Protein AF-A0A0A2VER1-F1 (afdb_monomer)

Foldseek 3Di:
DDCDDDVHLLVLLLVQLVCLLVVDDPLDPQVCVVVVCVVVSLVSLQVSQADPVPRDGPVSSSLLNVLLNVLLNVQLVCPPPPPPCQLVVSLVSSCCSNPNPADPVNDDPVNSVSSNVSSVSSVVSSVVSVCVVVPDD

Solvent-accessible surface area (backbone atoms only — not comparable to full-atom values): 7623 Å² total; per-residue (Å²): 131,66,79,86,41,97,85,18,47,60,56,40,8,54,50,14,29,51,49,26,66,68,68,47,89,80,72,46,67,68,61,39,45,76,72,61,40,55,65,59,38,51,48,42,24,47,62,54,27,31,40,91,86,80,68,48,64,42,62,66,11,36,50,50,14,51,30,28,46,51,37,22,51,50,61,70,71,56,65,91,52,70,89,79,45,52,66,56,60,33,28,52,50,34,38,50,66,77,42,67,94,61,53,79,86,76,49,52,70,66,58,51,50,51,32,52,53,44,30,51,47,21,52,48,53,39,47,52,52,63,47,62,78,73,72,84,131

Nearest PDB structures (foldseek):
  1yjg-assembly2_D  TM=2.294E-01  e=5.397E+00  Borrelia turicatae

pLDDT: mean 80.59, std 15.94, range [38.44, 95.69]

Sequence (137 aa):
MAPYGTGSAIQQGIQAATAAVQGLAGGDLSKAIAGGAAPYLAEIIHKKTTDPITGEVNTEANLMAHAVLGAVVAKIQGNNALSGAAGATTAEFIAQQMYPGIKRDDLSEEQKQNISALSTLAAGLAGGLAGTARRRW

Mean predicted aligned error: 7.54 Å

Secondary structure (DSSP, 8-state):
--TTSTT-HHHHHHHHHHHHHHT-TTS-HHHHHHTT-HHHHHHHHHHHHB-TTT--B-HHHHHHHHHHHHHHHHHHTT-S-TTT-HHHHHHHHHHHHHSTT--GGGS-HHHHHHHHHHHHHHHHHHHHHHHHTT---

Radius of gyration: 15.09 Å; Cα contacts (8 Å, |Δi|>4): 153; chains: 1; bounding box: 43×31×44 Å

Structure (mmCIF, N/CA/C/O backbone):
data_AF-A0A0A2VER1-F1
#
_entry.id   AF-A0A0A2VER1-F1
#
loop_
_atom_site.group_PDB
_atom_site.id
_atom_site.type_symbol
_atom_site.label_atom_id
_atom_site.label_alt_id
_atom_site.label_comp_id
_atom_site.label_asym_id
_atom_site.label_entity_id
_atom_site.label_seq_id
_atom_site.pdbx_PDB_ins_code
_atom_site.Cartn_x
_atom_site.Cartn_y
_atom_site.Cartn_z
_atom_site.occupancy
_atom_site.B_iso_or_equiv
_atom_site.auth_seq_id
_atom_site.auth_comp_id
_atom_site.auth_asym_id
_atom_site.auth_atom_id
_atom_site.pdbx_PDB_model_num
ATOM 1 N N . MET A 1 1 ? -18.734 6.309 8.522 1.00 43.50 1 MET A N 1
ATOM 2 C CA . MET A 1 1 ? -17.599 7.239 8.330 1.00 43.50 1 MET A CA 1
ATOM 3 C C . MET A 1 1 ? -17.511 7.603 6.855 1.00 43.50 1 MET A C 1
ATOM 5 O O . MET A 1 1 ? -17.781 6.738 6.037 1.00 43.50 1 MET A O 1
ATOM 9 N N . ALA A 1 2 ? -17.192 8.852 6.510 1.00 38.44 2 ALA A N 1
ATOM 10 C CA . ALA A 1 2 ? -17.023 9.259 5.113 1.00 38.44 2 ALA A CA 1
ATOM 11 C C . ALA A 1 2 ? -15.753 8.616 4.510 1.00 38.44 2 ALA A C 1
ATOM 13 O O . ALA A 1 2 ? -14.711 8.655 5.171 1.00 38.44 2 ALA A O 1
ATOM 14 N N . PRO A 1 3 ? -15.803 8.076 3.279 1.00 53.94 3 PRO A N 1
ATOM 15 C CA . PRO A 1 3 ? -14.689 7.327 2.686 1.00 53.94 3 PRO A CA 1
ATOM 16 C C . PRO A 1 3 ? -13.435 8.174 2.399 1.00 53.94 3 PRO A C 1
ATOM 18 O O . PRO A 1 3 ? -12.343 7.627 2.289 1.00 53.94 3 PRO A O 1
ATOM 21 N N . TYR A 1 4 ? -13.561 9.508 2.364 1.00 50.75 4 TYR A N 1
ATOM 22 C CA . TYR A 1 4 ? -12.489 10.445 1.988 1.00 50.75 4 TYR A CA 1
ATOM 23 C C . TYR A 1 4 ? -12.213 11.552 3.027 1.00 50.75 4 TYR A C 1
ATOM 25 O O . TYR A 1 4 ? -11.850 12.672 2.674 1.00 50.75 4 TYR A O 1
ATOM 33 N N . GLY A 1 5 ? -12.410 11.271 4.319 1.00 49.09 5 GLY A N 1
ATOM 34 C CA . GLY A 1 5 ? -12.114 12.218 5.408 1.00 49.09 5 GLY A CA 1
ATOM 35 C C . GLY A 1 5 ? -10.711 12.069 6.015 1.00 49.09 5 GLY A C 1
ATOM 36 O O . GLY A 1 5 ? -10.078 11.018 5.884 1.00 49.09 5 GLY A O 1
ATOM 37 N N . THR A 1 6 ? -10.253 13.098 6.742 1.00 51.66 6 THR A N 1
ATOM 38 C CA . THR A 1 6 ? -9.052 13.04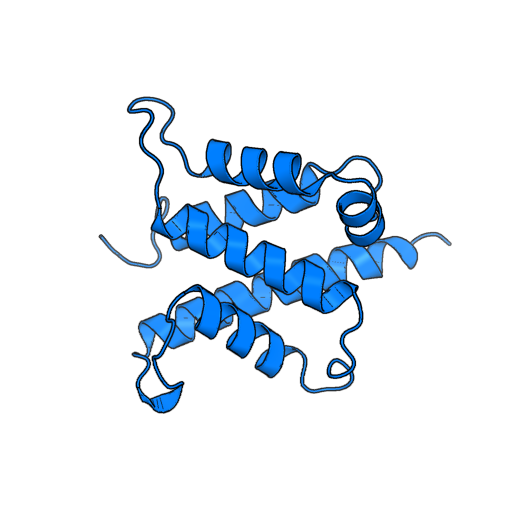0 7.597 1.00 51.66 6 THR A CA 1
ATOM 39 C C . THR A 1 6 ? -9.161 11.881 8.589 1.00 51.66 6 THR A C 1
ATOM 41 O O . THR A 1 6 ? -10.058 11.884 9.427 1.00 51.66 6 THR A O 1
ATOM 44 N N . GLY A 1 7 ? -8.269 10.889 8.480 1.00 62.09 7 GLY A N 1
ATOM 45 C CA . GLY A 1 7 ? -8.304 9.655 9.286 1.00 62.09 7 GLY A CA 1
ATOM 46 C C . GLY A 1 7 ? -9.016 8.459 8.631 1.00 62.09 7 GLY A C 1
ATOM 47 O O . GLY A 1 7 ? -9.201 7.437 9.281 1.00 62.09 7 GLY A O 1
ATOM 48 N N . SER A 1 8 ? -9.413 8.560 7.358 1.00 84.19 8 SER A N 1
ATOM 49 C CA . SER A 1 8 ? -9.934 7.427 6.574 1.00 84.19 8 SER A CA 1
ATOM 50 C C . SER A 1 8 ? -8.864 6.367 6.283 1.00 84.19 8 SER A C 1
ATOM 52 O O . SER A 1 8 ? -7.666 6.667 6.230 1.00 84.19 8 SER A O 1
ATOM 54 N N . ALA A 1 9 ? -9.304 5.131 6.019 1.00 88.56 9 ALA A N 1
ATOM 55 C CA . ALA A 1 9 ? -8.416 4.027 5.657 1.00 88.56 9 ALA A CA 1
ATOM 56 C C . ALA A 1 9 ? -7.577 4.340 4.408 1.00 88.56 9 ALA A C 1
ATOM 58 O O . ALA A 1 9 ? -6.378 4.064 4.389 1.00 88.56 9 ALA A O 1
ATOM 59 N N . ILE A 1 10 ? -8.164 5.013 3.409 1.00 88.62 10 ILE A N 1
ATOM 60 C CA . ILE A 1 10 ? -7.433 5.429 2.208 1.00 88.62 10 ILE A CA 1
ATOM 61 C C . ILE A 1 10 ? -6.336 6.443 2.524 1.00 88.62 10 ILE A C 1
ATOM 63 O O . ILE A 1 10 ? -5.203 6.273 2.078 1.00 88.62 10 ILE A O 1
ATOM 67 N N . GLN A 1 11 ? -6.611 7.461 3.343 1.00 89.56 11 GLN A N 1
ATOM 68 C CA . GLN A 1 11 ? -5.590 8.437 3.715 1.00 89.56 11 GLN A CA 1
ATOM 69 C C . GLN A 1 11 ? -4.463 7.792 4.527 1.00 89.56 11 GLN A C 1
ATOM 71 O O . GLN A 1 11 ? -3.288 8.064 4.271 1.00 89.56 11 GLN A O 1
ATOM 76 N N . GLN A 1 12 ? -4.806 6.933 5.486 1.00 93.62 12 GLN A N 1
ATOM 77 C CA . GLN A 1 12 ? -3.819 6.225 6.294 1.00 93.62 12 GLN A CA 1
ATOM 78 C C . GLN A 1 12 ? -2.983 5.262 5.436 1.00 93.62 12 GLN A C 1
ATOM 80 O O . GLN A 1 12 ? -1.761 5.231 5.574 1.00 93.62 12 GLN A O 1
ATOM 85 N N . GLY A 1 13 ? -3.603 4.555 4.487 1.00 92.44 13 GLY A N 1
ATOM 86 C CA . GLY A 1 13 ? -2.917 3.683 3.533 1.00 92.44 13 GLY A CA 1
ATOM 87 C C . GLY A 1 13 ? -1.960 4.446 2.610 1.00 92.44 13 GLY A C 1
ATOM 88 O O . GLY A 1 13 ? -0.814 4.034 2.425 1.00 92.44 13 GLY A O 1
ATOM 89 N N . ILE A 1 14 ? -2.378 5.611 2.100 1.00 92.69 14 ILE A N 1
ATOM 90 C CA . ILE A 1 14 ? -1.531 6.521 1.309 1.00 92.69 14 ILE A CA 1
ATOM 91 C C . ILE A 1 14 ? -0.299 6.956 2.116 1.00 92.69 14 ILE A C 1
ATOM 93 O O . ILE A 1 14 ? 0.830 6.903 1.616 1.00 92.69 14 ILE A O 1
ATOM 97 N N . GLN A 1 15 ? -0.501 7.378 3.367 1.00 93.75 15 GLN A N 1
ATOM 98 C CA . GLN A 1 15 ? 0.585 7.805 4.250 1.00 93.75 15 GLN A CA 1
ATOM 99 C C . GLN A 1 15 ? 1.533 6.649 4.581 1.00 93.75 15 GLN A C 1
ATOM 101 O O . GLN A 1 15 ? 2.750 6.828 4.535 1.00 93.75 15 GLN A O 1
ATOM 106 N N . ALA A 1 16 ? 0.994 5.463 4.868 1.00 94.81 16 ALA A N 1
ATOM 107 C CA . ALA A 1 16 ? 1.769 4.269 5.179 1.00 94.81 16 ALA A CA 1
ATOM 108 C C . ALA A 1 16 ? 2.629 3.814 3.990 1.00 94.81 16 ALA A C 1
ATOM 110 O O . ALA A 1 16 ? 3.834 3.624 4.152 1.00 94.81 16 ALA A O 1
ATOM 111 N N . ALA A 1 17 ? 2.055 3.726 2.784 1.00 93.06 17 ALA A N 1
ATOM 112 C CA . ALA A 1 17 ? 2.801 3.385 1.572 1.00 93.06 17 ALA A CA 1
ATOM 113 C C . ALA A 1 17 ? 3.900 4.411 1.264 1.00 93.06 17 ALA A C 1
ATOM 115 O O . ALA A 1 17 ? 5.033 4.044 0.952 1.00 93.06 17 ALA A O 1
ATOM 116 N N . THR A 1 18 ? 3.584 5.702 1.396 1.00 91.56 18 THR A N 1
ATOM 117 C CA . THR A 1 18 ? 4.557 6.781 1.185 1.00 91.56 18 THR A CA 1
ATOM 118 C C . THR A 1 18 ? 5.705 6.688 2.188 1.00 91.56 18 THR A C 1
ATOM 120 O O . THR A 1 18 ? 6.868 6.741 1.792 1.00 91.56 18 THR A O 1
ATOM 123 N N . ALA A 1 19 ? 5.396 6.486 3.472 1.00 92.25 19 ALA A N 1
ATOM 124 C CA . ALA A 1 19 ? 6.395 6.323 4.521 1.00 92.25 19 ALA A CA 1
ATOM 125 C C . ALA A 1 19 ? 7.272 5.084 4.297 1.00 92.25 19 ALA A C 1
ATOM 127 O O . ALA A 1 19 ? 8.475 5.153 4.527 1.00 92.25 19 ALA A O 1
ATOM 128 N N . ALA A 1 20 ? 6.703 3.974 3.817 1.00 91.00 20 ALA A N 1
ATOM 129 C CA . ALA A 1 20 ? 7.469 2.777 3.487 1.00 91.00 20 ALA A CA 1
ATOM 130 C C . ALA A 1 20 ? 8.481 3.057 2.369 1.00 91.00 20 ALA A C 1
ATOM 132 O O . ALA A 1 20 ? 9.668 2.791 2.535 1.00 91.00 20 ALA A O 1
ATOM 133 N N . VAL A 1 21 ? 8.046 3.677 1.266 1.00 87.81 21 VAL A N 1
ATOM 134 C CA . VAL A 1 21 ? 8.943 4.035 0.154 1.00 87.81 21 VAL A CA 1
ATOM 135 C C . VAL A 1 21 ? 10.019 5.041 0.590 1.00 87.81 21 VAL A C 1
ATOM 137 O O . VAL A 1 21 ? 11.176 4.901 0.200 1.00 87.81 21 VAL A O 1
ATOM 140 N N . GLN A 1 22 ? 9.667 6.033 1.414 1.00 86.31 22 GLN A N 1
ATOM 141 C CA . GLN A 1 22 ? 10.602 7.046 1.923 1.00 86.31 22 GLN A CA 1
ATOM 142 C C . GLN A 1 22 ? 11.564 6.519 2.993 1.00 86.31 22 GLN A C 1
ATOM 144 O O . GLN A 1 22 ? 12.673 7.033 3.118 1.00 86.31 22 GLN A O 1
ATOM 149 N N . GLY A 1 23 ? 11.159 5.507 3.764 1.00 81.81 23 GLY A N 1
ATOM 150 C CA . GLY A 1 23 ? 11.970 4.907 4.825 1.00 81.81 23 GLY A CA 1
ATOM 151 C C . GLY A 1 23 ? 13.176 4.126 4.307 1.00 81.81 23 GLY A C 1
ATOM 152 O O . GLY A 1 23 ? 14.017 3.694 5.093 1.00 81.81 23 GLY A O 1
ATOM 153 N N . LEU A 1 24 ? 13.287 3.942 2.991 1.00 78.38 24 LEU A N 1
ATOM 154 C CA . LEU A 1 24 ? 14.375 3.194 2.406 1.00 78.38 24 LEU A CA 1
ATOM 155 C C . LEU A 1 24 ? 15.663 4.020 2.270 1.00 78.38 24 LEU A C 1
ATOM 157 O O . LEU A 1 24 ? 15.800 4.877 1.393 1.00 78.38 24 LEU A O 1
ATOM 161 N N . ALA A 1 25 ? 16.661 3.675 3.081 1.00 61.12 25 ALA A N 1
ATOM 162 C CA . ALA A 1 25 ? 18.018 4.185 2.940 1.00 61.12 25 ALA A CA 1
ATOM 163 C C . ALA A 1 25 ? 18.646 3.678 1.628 1.00 61.12 25 ALA A C 1
ATOM 165 O O . ALA A 1 25 ? 18.891 2.485 1.466 1.00 61.12 25 ALA A O 1
ATOM 166 N N . GLY A 1 26 ? 18.904 4.582 0.679 1.00 64.44 26 GLY A N 1
ATOM 167 C CA . GLY A 1 26 ? 19.643 4.270 -0.554 1.00 64.44 26 GLY A CA 1
ATOM 168 C C . GLY A 1 26 ? 18.924 4.591 -1.865 1.00 64.44 26 GLY A C 1
ATOM 169 O O . GLY A 1 26 ? 19.549 4.510 -2.917 1.00 64.44 26 GLY A O 1
ATOM 170 N N . GLY A 1 27 ? 17.647 4.990 -1.829 1.00 69.81 27 GLY A N 1
ATOM 171 C CA . GLY A 1 27 ? 16.937 5.549 -2.993 1.00 69.81 27 GLY A CA 1
ATOM 172 C C . GLY A 1 27 ? 16.644 4.578 -4.147 1.00 69.81 27 GLY A C 1
ATOM 173 O O . GLY A 1 27 ? 16.044 4.992 -5.136 1.00 69.81 27 GLY A O 1
ATOM 174 N N . ASP A 1 28 ? 17.022 3.301 -4.028 1.00 78.31 28 ASP A N 1
ATOM 175 C CA . ASP A 1 28 ? 16.763 2.250 -5.019 1.00 78.31 28 ASP A CA 1
ATOM 176 C C . ASP A 1 28 ? 15.904 1.139 -4.400 1.00 78.31 28 ASP A C 1
ATOM 178 O O . ASP A 1 28 ? 16.401 0.199 -3.772 1.00 78.31 28 ASP A O 1
ATOM 182 N N . LEU A 1 29 ? 14.585 1.274 -4.569 1.00 81.44 29 LEU A N 1
ATOM 183 C CA . LEU A 1 29 ? 13.603 0.330 -4.034 1.00 81.44 29 LEU A CA 1
ATOM 184 C C . LEU A 1 29 ? 13.767 -1.078 -4.612 1.00 81.44 29 LEU A C 1
ATOM 186 O O . LEU A 1 29 ? 13.634 -2.050 -3.873 1.00 81.44 29 LEU A O 1
ATOM 190 N N . SER A 1 30 ? 14.128 -1.208 -5.890 1.00 80.31 30 SER A N 1
ATOM 191 C CA . SER A 1 30 ? 14.353 -2.514 -6.517 1.00 80.31 30 SER A CA 1
ATOM 192 C C . SER A 1 30 ? 15.520 -3.252 -5.864 1.00 80.31 30 SER A C 1
ATOM 194 O O . SER A 1 30 ? 15.377 -4.417 -5.489 1.00 80.31 30 SER A O 1
ATOM 196 N N . LYS A 1 31 ? 16.662 -2.575 -5.681 1.00 79.75 31 LYS A N 1
ATOM 197 C CA . LYS A 1 31 ? 17.832 -3.174 -5.019 1.00 79.75 31 LYS A CA 1
ATOM 198 C C . LYS A 1 31 ? 17.572 -3.486 -3.557 1.00 79.75 31 LYS A C 1
ATOM 200 O O . LYS A 1 31 ? 18.012 -4.524 -3.078 1.00 79.75 31 LYS A O 1
ATOM 205 N N . ALA A 1 32 ? 16.852 -2.624 -2.851 1.00 84.19 32 ALA A N 1
ATOM 206 C CA . ALA A 1 32 ? 16.532 -2.877 -1.458 1.00 84.19 32 ALA A CA 1
ATOM 207 C C . ALA A 1 32 ? 15.627 -4.091 -1.264 1.00 84.19 32 ALA A C 1
ATOM 209 O O . ALA A 1 32 ? 15.883 -4.907 -0.382 1.00 84.19 32 ALA A O 1
ATOM 210 N N . ILE A 1 33 ? 14.598 -4.246 -2.103 1.00 84.19 33 ILE A N 1
ATOM 211 C CA . ILE A 1 33 ? 13.757 -5.446 -2.092 1.00 84.19 33 ILE A CA 1
ATOM 212 C C . ILE A 1 33 ? 14.605 -6.688 -2.388 1.00 84.19 33 ILE A C 1
ATOM 214 O O . ILE A 1 33 ? 14.515 -7.663 -1.645 1.00 84.19 33 ILE A O 1
ATOM 218 N N . ALA A 1 34 ? 15.476 -6.637 -3.404 1.00 84.06 34 ALA A N 1
ATOM 219 C CA . ALA A 1 34 ? 16.395 -7.734 -3.722 1.00 84.06 34 ALA A CA 1
ATOM 220 C C . ALA A 1 34 ? 17.382 -8.045 -2.577 1.00 84.06 34 ALA A C 1
ATOM 222 O O . ALA A 1 34 ? 17.760 -9.196 -2.384 1.00 84.06 34 ALA A O 1
ATOM 223 N N . GLY A 1 35 ? 17.762 -7.034 -1.793 1.00 84.88 35 GLY A N 1
ATOM 224 C CA . GLY A 1 35 ? 18.587 -7.155 -0.590 1.00 84.88 35 GLY A CA 1
ATOM 225 C C . GLY A 1 35 ? 17.826 -7.572 0.674 1.00 84.88 35 GLY A C 1
ATOM 226 O O . GLY A 1 35 ? 18.413 -7.560 1.752 1.00 84.88 35 GLY A O 1
ATOM 227 N N . GLY A 1 36 ? 16.538 -7.919 0.573 1.00 87.06 36 GLY A N 1
ATOM 228 C CA . GLY A 1 36 ? 15.746 -8.418 1.699 1.00 87.06 36 GLY A CA 1
ATOM 229 C C . GLY A 1 36 ? 15.050 -7.344 2.540 1.00 87.06 36 GLY A C 1
ATOM 230 O O . GLY A 1 36 ? 14.637 -7.634 3.656 1.00 87.06 36 GLY A O 1
ATOM 231 N N . ALA A 1 37 ? 14.861 -6.120 2.033 1.00 89.38 37 ALA A N 1
ATOM 232 C CA . ALA A 1 37 ? 14.157 -5.056 2.762 1.00 89.38 37 ALA A CA 1
ATOM 233 C C . ALA A 1 37 ? 12.627 -5.242 2.832 1.00 89.38 37 ALA A C 1
ATOM 235 O O . ALA A 1 37 ? 11.948 -4.458 3.493 1.00 89.38 37 ALA A O 1
ATOM 236 N N . ALA A 1 38 ? 12.057 -6.258 2.173 1.00 89.69 38 ALA A N 1
ATOM 237 C CA . ALA A 1 38 ? 10.606 -6.466 2.135 1.00 89.69 38 ALA A CA 1
ATOM 238 C C . ALA A 1 38 ? 9.946 -6.552 3.535 1.00 89.69 38 ALA A C 1
ATOM 240 O O . ALA A 1 38 ? 8.957 -5.845 3.742 1.00 89.69 38 ALA A O 1
ATOM 241 N N . PRO A 1 39 ? 10.487 -7.298 4.526 1.00 91.81 39 PRO A N 1
ATOM 242 C CA . PRO A 1 39 ? 9.931 -7.319 5.881 1.00 91.81 39 PRO A CA 1
ATOM 243 C C . PRO A 1 39 ? 10.008 -5.955 6.576 1.00 91.81 39 PRO A C 1
ATOM 245 O O . PRO A 1 39 ? 9.095 -5.582 7.303 1.00 91.81 39 PRO A O 1
ATOM 248 N N . TYR A 1 40 ? 11.062 -5.177 6.316 1.00 91.75 40 TYR A N 1
ATOM 249 C CA . TYR A 1 40 ? 11.215 -3.836 6.882 1.00 91.75 40 TYR A CA 1
ATOM 250 C C . TYR A 1 40 ? 10.156 -2.861 6.347 1.00 91.75 40 TYR A C 1
ATOM 252 O O . TYR A 1 40 ? 9.563 -2.098 7.106 1.00 91.75 40 TYR A O 1
ATOM 260 N N . LEU A 1 41 ? 9.873 -2.906 5.044 1.00 92.62 41 LEU A N 1
ATOM 261 C CA . LEU A 1 41 ? 8.834 -2.067 4.444 1.00 92.62 41 LEU A CA 1
ATOM 262 C C . LEU A 1 41 ? 7.434 -2.465 4.927 1.00 92.62 41 LEU A C 1
ATOM 264 O O . LEU A 1 41 ? 6.616 -1.590 5.207 1.00 92.62 41 LEU A O 1
ATOM 268 N N . ALA A 1 42 ? 7.181 -3.769 5.074 1.00 94.12 42 ALA A N 1
ATOM 269 C CA . ALA A 1 42 ? 5.947 -4.281 5.666 1.00 94.12 42 ALA A CA 1
ATOM 270 C C . ALA A 1 42 ? 5.777 -3.810 7.119 1.00 94.12 42 ALA A C 1
ATOM 272 O O . ALA A 1 42 ? 4.694 -3.381 7.504 1.00 94.12 42 ALA A O 1
ATOM 273 N N . GLU A 1 43 ? 6.856 -3.803 7.901 1.00 94.75 43 GLU A N 1
ATOM 274 C CA . GLU A 1 43 ? 6.862 -3.321 9.283 1.00 94.75 43 GLU A CA 1
ATOM 275 C C . GLU A 1 43 ? 6.563 -1.816 9.382 1.00 94.75 43 GLU A C 1
ATOM 277 O O . GLU A 1 43 ? 5.833 -1.381 10.275 1.00 94.75 43 GLU A O 1
ATOM 282 N N . ILE A 1 44 ? 7.078 -1.002 8.452 1.00 94.69 44 ILE A N 1
ATOM 283 C CA . ILE A 1 44 ? 6.712 0.421 8.380 1.00 94.69 44 ILE A CA 1
ATOM 284 C C . ILE A 1 44 ? 5.216 0.569 8.106 1.00 94.69 44 ILE A C 1
ATOM 286 O O . ILE A 1 44 ? 4.556 1.355 8.788 1.00 94.69 44 ILE A O 1
ATOM 290 N N . ILE A 1 45 ? 4.683 -0.173 7.130 1.00 95.25 45 ILE A N 1
ATOM 291 C CA . ILE A 1 45 ? 3.252 -0.142 6.811 1.00 95.25 45 ILE A CA 1
ATOM 292 C C . ILE A 1 45 ? 2.444 -0.529 8.044 1.00 95.25 45 ILE A C 1
ATOM 294 O O . ILE A 1 45 ? 1.586 0.245 8.458 1.00 95.25 45 ILE A O 1
ATOM 298 N N . HIS A 1 46 ? 2.780 -1.658 8.672 1.00 95.69 46 HIS A N 1
ATOM 299 C CA . HIS A 1 46 ? 2.139 -2.136 9.889 1.00 95.69 46 HIS A CA 1
ATOM 300 C C . HIS A 1 46 ? 2.082 -1.028 10.942 1.00 95.69 46 HIS A C 1
ATOM 302 O O . HIS A 1 46 ? 0.994 -0.555 11.255 1.00 95.69 46 HIS A O 1
ATOM 308 N N . LYS A 1 47 ? 3.234 -0.483 11.349 1.00 95.44 47 LYS A N 1
ATOM 309 C CA . LYS A 1 47 ? 3.325 0.608 12.334 1.00 95.44 47 LYS A CA 1
ATOM 310 C C . LYS A 1 47 ? 2.521 1.852 11.973 1.00 95.44 47 LYS A C 1
ATOM 312 O O . LYS A 1 47 ? 1.989 2.507 12.860 1.00 95.44 47 LYS A O 1
ATOM 317 N N . LYS A 1 48 ? 2.451 2.220 10.693 1.00 95.31 48 LYS A N 1
ATOM 318 C CA . LYS A 1 48 ? 1.685 3.392 10.233 1.00 95.31 48 LYS A CA 1
ATOM 319 C C . LYS A 1 48 ? 0.180 3.141 10.174 1.00 95.31 48 LYS A C 1
ATOM 321 O O . LYS A 1 48 ? -0.598 4.094 10.139 1.00 95.31 48 LYS A O 1
ATOM 326 N N . THR A 1 49 ? -0.221 1.877 10.177 1.00 95.38 49 THR A N 1
ATOM 327 C CA . THR A 1 49 ? -1.624 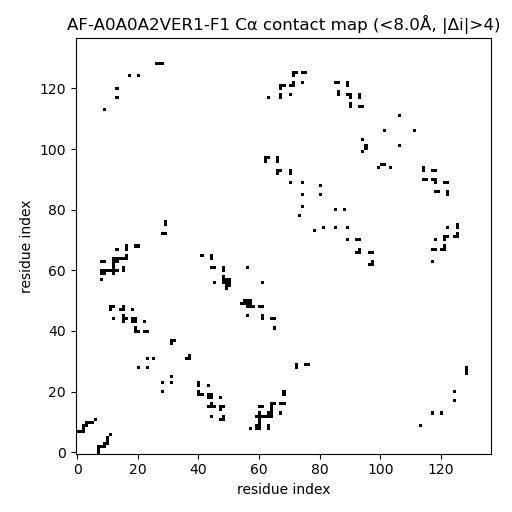1.448 10.154 1.00 95.38 49 THR A CA 1
ATOM 328 C C . THR A 1 49 ? -2.138 0.960 11.502 1.00 95.38 49 THR A C 1
ATOM 330 O O . THR A 1 49 ? -3.338 0.758 11.644 1.00 95.38 49 THR A O 1
ATOM 333 N N . THR A 1 50 ? -1.256 0.811 12.488 1.00 94.62 50 THR A N 1
ATOM 334 C CA . THR A 1 50 ? -1.609 0.452 13.859 1.00 94.62 50 THR A CA 1
ATOM 335 C C . THR A 1 50 ? -1.952 1.698 14.664 1.00 94.62 50 THR A C 1
ATOM 337 O O . THR A 1 50 ? -1.190 2.667 14.683 1.00 94.62 50 THR A O 1
ATOM 340 N N . ASP A 1 51 ? -3.092 1.668 15.344 1.00 89.88 51 ASP A N 1
ATOM 341 C CA . ASP A 1 51 ? -3.455 2.683 16.323 1.00 89.88 51 ASP A CA 1
ATOM 342 C C . ASP A 1 51 ? -2.484 2.610 17.522 1.00 89.88 51 ASP A C 1
ATOM 344 O O . ASP A 1 51 ? -2.325 1.546 18.126 1.00 89.88 51 ASP A O 1
ATOM 348 N N . PRO A 1 52 ? -1.800 3.708 17.885 1.00 86.50 52 PRO A N 1
ATOM 349 C CA . PRO A 1 52 ? -0.796 3.693 18.947 1.00 86.50 52 PRO A CA 1
ATOM 350 C C . PRO A 1 52 ? -1.388 3.595 20.363 1.00 86.50 52 PRO A C 1
ATOM 352 O O . PRO A 1 52 ? -0.641 3.354 21.309 1.00 86.50 52 PRO A O 1
ATOM 355 N N . ILE A 1 53 ? -2.694 3.819 20.522 1.00 88.62 53 ILE A N 1
ATOM 356 C CA . ILE A 1 53 ? -3.417 3.760 21.795 1.00 88.62 53 ILE A CA 1
ATOM 357 C C . ILE A 1 53 ? -4.001 2.362 21.996 1.00 88.62 53 ILE A C 1
ATOM 359 O O . ILE A 1 53 ? -3.843 1.787 23.072 1.00 88.62 53 ILE A O 1
ATOM 363 N N . THR A 1 54 ? -4.673 1.813 20.981 1.00 91.19 54 THR A N 1
ATOM 364 C CA . THR A 1 54 ? -5.352 0.509 21.092 1.00 91.19 54 THR A CA 1
ATOM 365 C C . THR A 1 54 ? -4.480 -0.666 20.653 1.00 91.19 54 THR A C 1
ATOM 367 O O . THR A 1 54 ? -4.728 -1.797 21.063 1.00 91.19 54 THR A O 1
ATOM 370 N N . GLY A 1 55 ? -3.451 -0.420 19.837 1.00 91.19 55 GLY A N 1
ATOM 371 C CA . GLY A 1 55 ? -2.635 -1.465 19.218 1.00 91.19 55 GLY A CA 1
ATOM 372 C C . GLY A 1 55 ? -3.337 -2.195 18.068 1.00 91.19 55 GLY A C 1
ATOM 373 O O . GLY A 1 55 ? -2.789 -3.160 17.535 1.00 91.19 55 GLY A O 1
ATOM 374 N N . GLU A 1 56 ? -4.534 -1.759 17.671 1.00 92.19 56 GLU A N 1
ATOM 375 C CA . GLU A 1 56 ? -5.295 -2.386 16.593 1.00 92.19 56 GLU A CA 1
ATOM 376 C C . GLU A 1 56 ? -4.803 -1.926 15.221 1.00 92.19 56 GLU A C 1
ATOM 378 O O . GLU A 1 56 ? -4.543 -0.746 14.985 1.00 92.19 56 GLU A O 1
ATOM 383 N N . VAL A 1 57 ? -4.700 -2.868 14.285 1.00 93.25 57 VAL A N 1
ATOM 384 C CA . VAL A 1 57 ? -4.332 -2.573 12.899 1.00 93.25 57 VAL A CA 1
ATOM 385 C C . VAL A 1 57 ? -5.580 -2.190 12.119 1.00 93.25 57 VAL A C 1
ATOM 387 O O . VAL A 1 57 ? -6.521 -2.977 12.020 1.00 93.25 57 VAL A O 1
ATOM 390 N N . ASN A 1 58 ? -5.551 -1.032 11.463 1.00 94.19 58 ASN A N 1
ATOM 391 C CA . ASN A 1 58 ? -6.491 -0.724 10.395 1.00 94.19 58 ASN A CA 1
ATOM 392 C C . ASN A 1 58 ? -6.177 -1.614 9.182 1.00 94.19 58 ASN A C 1
ATOM 394 O O . ASN A 1 58 ? -5.317 -1.294 8.358 1.00 94.19 58 ASN A O 1
ATOM 398 N N . THR A 1 59 ? -6.850 -2.761 9.103 1.00 93.31 59 THR A N 1
ATOM 399 C CA . THR A 1 59 ? -6.606 -3.798 8.090 1.00 93.31 59 THR A CA 1
ATOM 400 C C . THR A 1 59 ? -6.846 -3.298 6.670 1.00 93.31 59 THR A C 1
ATOM 402 O O . THR A 1 59 ? -6.103 -3.666 5.763 1.00 93.31 59 THR A O 1
ATOM 405 N N . GLU A 1 60 ? -7.824 -2.414 6.477 1.00 91.38 60 GLU A N 1
ATOM 406 C CA . GLU A 1 60 ? -8.115 -1.806 5.181 1.00 91.38 60 GLU A CA 1
ATOM 407 C C . GLU A 1 60 ? -6.979 -0.871 4.741 1.00 91.38 60 GLU A C 1
ATOM 409 O O . GLU A 1 60 ? -6.450 -1.018 3.638 1.00 91.38 60 GLU A O 1
ATOM 414 N N . ALA A 1 61 ? -6.531 0.033 5.619 1.00 93.88 61 ALA A N 1
ATOM 415 C CA . ALA A 1 61 ? -5.394 0.913 5.338 1.00 93.88 61 ALA A CA 1
ATOM 416 C C . ALA A 1 61 ? -4.101 0.123 5.089 1.00 93.88 61 ALA A C 1
ATOM 418 O O . ALA A 1 61 ? -3.317 0.464 4.200 1.00 93.88 61 ALA A O 1
ATOM 419 N N . ASN A 1 62 ? -3.888 -0.942 5.865 1.00 94.44 62 ASN A N 1
ATOM 420 C CA . ASN A 1 62 ? -2.750 -1.845 5.734 1.00 94.44 62 ASN A CA 1
ATOM 421 C C . ASN A 1 62 ? -2.747 -2.530 4.363 1.00 94.44 62 ASN A C 1
ATOM 423 O O . ASN A 1 62 ? -1.759 -2.437 3.631 1.00 94.44 62 ASN A O 1
ATOM 427 N N . LEU A 1 63 ? -3.882 -3.108 3.961 1.00 94.50 63 LEU A N 1
ATOM 428 C CA . LEU A 1 63 ? -4.048 -3.729 2.651 1.00 94.50 63 LEU A CA 1
ATOM 429 C C . LEU A 1 63 ? -3.832 -2.727 1.510 1.00 94.50 63 LEU A C 1
ATOM 431 O O . LEU A 1 63 ? -3.087 -3.020 0.576 1.00 94.50 63 LEU A O 1
ATOM 435 N N . MET A 1 64 ? -4.425 -1.532 1.594 1.00 94.38 64 MET A N 1
ATOM 436 C CA . MET A 1 64 ? -4.235 -0.475 0.593 1.00 94.38 64 MET A CA 1
ATOM 437 C C . MET A 1 64 ? -2.761 -0.084 0.457 1.00 94.38 64 MET A C 1
ATOM 439 O O . MET A 1 64 ? -2.252 0.049 -0.658 1.00 94.38 64 MET A O 1
ATOM 443 N N . ALA A 1 65 ? -2.052 0.065 1.577 1.00 95.00 65 ALA A N 1
ATOM 444 C CA . ALA A 1 65 ? -0.639 0.413 1.571 1.00 95.00 65 ALA A CA 1
ATOM 445 C C . ALA A 1 65 ? 0.228 -0.684 0.935 1.00 95.00 65 ALA A C 1
ATOM 447 O O . ALA A 1 65 ? 1.116 -0.381 0.132 1.00 95.00 65 ALA A O 1
ATOM 448 N N . HIS A 1 66 ? -0.056 -1.955 1.236 1.00 93.69 66 HIS A N 1
ATOM 449 C CA . HIS A 1 66 ? 0.605 -3.095 0.604 1.00 93.69 66 HIS A CA 1
ATOM 450 C C . HIS A 1 66 ? 0.301 -3.190 -0.894 1.00 93.69 66 HIS A C 1
ATOM 452 O O . HIS A 1 66 ? 1.218 -3.434 -1.678 1.00 93.69 66 HIS A O 1
ATOM 458 N N . ALA A 1 67 ? -0.943 -2.940 -1.308 1.00 93.19 67 ALA A N 1
ATOM 459 C CA . ALA A 1 67 ? -1.331 -2.930 -2.716 1.00 93.19 67 ALA A CA 1
ATOM 460 C C . ALA A 1 67 ? -0.581 -1.838 -3.496 1.00 93.19 67 ALA A C 1
ATOM 462 O O . ALA A 1 67 ? -0.036 -2.108 -4.568 1.00 93.19 67 ALA A O 1
ATOM 463 N N . VAL A 1 68 ? -0.474 -0.628 -2.934 1.00 92.94 68 VAL A N 1
ATOM 464 C CA . VAL A 1 68 ? 0.314 0.466 -3.521 1.00 92.94 68 VAL A CA 1
ATOM 465 C C . VAL A 1 68 ? 1.794 0.102 -3.585 1.00 92.94 68 VAL A C 1
ATOM 467 O O . VAL A 1 68 ? 2.407 0.268 -4.637 1.00 92.94 68 VAL A O 1
ATOM 470 N N . LEU A 1 69 ? 2.386 -0.410 -2.502 1.00 91.06 69 LEU A N 1
ATOM 471 C CA . LEU A 1 69 ? 3.802 -0.782 -2.491 1.00 91.06 69 LEU A CA 1
ATOM 472 C C . LEU A 1 69 ? 4.101 -1.893 -3.510 1.00 91.06 69 LEU A C 1
ATOM 474 O O . LEU A 1 69 ? 5.057 -1.777 -4.275 1.00 91.06 69 LEU A O 1
ATOM 478 N N . GLY A 1 70 ? 3.263 -2.930 -3.569 1.00 88.94 70 GLY A N 1
ATOM 479 C CA . GLY A 1 70 ? 3.370 -4.009 -4.550 1.00 88.94 70 GLY A CA 1
ATOM 480 C C . GLY A 1 70 ? 3.258 -3.495 -5.985 1.00 88.94 70 GLY A C 1
ATOM 481 O O . GLY A 1 70 ? 4.070 -3.859 -6.833 1.00 88.94 70 GLY A O 1
ATOM 482 N N . ALA A 1 71 ? 2.332 -2.569 -6.238 1.00 89.00 71 ALA A N 1
ATOM 483 C CA . ALA A 1 71 ? 2.198 -1.900 -7.525 1.00 89.00 71 ALA A CA 1
ATOM 484 C C . ALA A 1 71 ? 3.439 -1.072 -7.899 1.00 89.00 71 ALA A C 1
ATOM 486 O O . ALA A 1 71 ? 3.900 -1.139 -9.039 1.00 89.00 71 ALA A O 1
ATOM 487 N N . VAL A 1 72 ? 4.010 -0.312 -6.955 1.00 87.81 72 VAL A N 1
ATOM 488 C CA . VAL A 1 72 ? 5.259 0.436 -7.171 1.00 87.81 72 VAL A CA 1
ATOM 489 C C . VAL A 1 72 ? 6.382 -0.526 -7.547 1.00 87.81 72 VAL A C 1
ATOM 491 O O . VAL A 1 72 ? 7.054 -0.293 -8.550 1.00 87.81 72 VAL A O 1
ATOM 494 N N . VAL A 1 73 ? 6.556 -1.612 -6.786 1.00 85.31 73 VAL A N 1
ATOM 495 C CA . VAL A 1 73 ? 7.588 -2.635 -7.022 1.00 85.31 73 VAL A CA 1
ATOM 496 C C . VAL A 1 73 ? 7.410 -3.294 -8.393 1.00 85.31 73 VAL A C 1
ATOM 498 O O . VAL A 1 73 ? 8.357 -3.343 -9.175 1.00 85.31 73 VAL A O 1
ATOM 501 N N . ALA A 1 74 ? 6.194 -3.721 -8.735 1.00 82.75 74 ALA A N 1
ATOM 502 C CA . ALA A 1 74 ? 5.892 -4.311 -10.037 1.00 82.75 74 ALA A CA 1
ATOM 503 C C . ALA A 1 74 ? 6.184 -3.337 -11.193 1.00 82.75 74 ALA A C 1
ATOM 505 O O . ALA A 1 74 ? 6.723 -3.732 -12.229 1.00 82.75 74 ALA A O 1
ATOM 506 N N . LYS A 1 75 ? 5.874 -2.048 -11.000 1.00 79.25 75 LYS A N 1
ATOM 507 C CA . LYS A 1 75 ? 6.113 -0.992 -11.986 1.00 79.25 75 LYS A CA 1
ATOM 508 C C . LYS A 1 75 ? 7.606 -0.715 -12.204 1.00 79.25 75 LYS A C 1
ATOM 510 O O . LYS A 1 75 ? 8.018 -0.541 -13.348 1.00 79.25 75 LYS A O 1
ATOM 515 N N . ILE A 1 76 ? 8.422 -0.678 -11.145 1.00 77.38 76 ILE A N 1
ATOM 516 C CA . ILE A 1 76 ? 9.874 -0.417 -11.249 1.00 77.38 76 ILE A CA 1
ATOM 517 C C . ILE A 1 76 ? 10.679 -1.641 -11.703 1.00 77.38 76 ILE A C 1
ATOM 519 O O . ILE A 1 76 ? 11.734 -1.472 -12.308 1.00 77.38 76 ILE A O 1
ATOM 523 N N . GLN A 1 77 ? 10.194 -2.861 -11.449 1.00 75.50 77 GLN A N 1
ATOM 524 C CA . GLN A 1 77 ? 10.837 -4.103 -11.898 1.00 75.50 77 GLN A CA 1
ATOM 525 C C . GLN A 1 77 ? 10.649 -4.372 -13.400 1.00 75.50 77 GLN A C 1
ATOM 527 O O . GLN A 1 77 ? 11.161 -5.361 -13.915 1.00 75.50 77 GLN A O 1
ATOM 532 N N . GLY A 1 78 ? 9.968 -3.477 -14.126 1.00 64.94 78 GLY A N 1
ATOM 533 C CA . GLY A 1 78 ? 9.964 -3.487 -15.586 1.00 64.94 78 GLY A CA 1
ATOM 534 C C . GLY A 1 78 ? 9.192 -4.650 -16.201 1.00 64.94 78 GLY A C 1
ATOM 535 O O . GLY A 1 78 ? 9.521 -5.066 -17.308 1.00 64.94 78 GLY A O 1
ATOM 536 N N . ASN A 1 79 ? 8.153 -5.167 -15.535 1.00 52.53 79 ASN A N 1
ATOM 537 C CA . ASN A 1 79 ? 7.253 -6.119 -16.185 1.00 52.53 79 ASN A CA 1
ATOM 538 C C . ASN A 1 79 ? 6.644 -5.431 -17.426 1.00 52.53 79 ASN A C 1
ATOM 540 O O . ASN A 1 79 ? 5.940 -4.428 -17.300 1.00 52.53 79 ASN A O 1
ATOM 544 N N . ASN A 1 80 ? 7.011 -5.929 -18.613 1.00 43.56 80 ASN A N 1
ATOM 545 C CA . ASN A 1 80 ? 6.980 -5.305 -19.949 1.00 43.56 80 ASN A CA 1
ATOM 546 C C . ASN A 1 80 ? 5.588 -4.877 -20.491 1.00 43.56 80 ASN A C 1
ATOM 548 O O . ASN A 1 80 ? 5.220 -5.214 -21.611 1.00 43.56 80 ASN A O 1
ATOM 552 N N . ALA A 1 81 ? 4.805 -4.106 -19.737 1.00 45.66 81 ALA A N 1
ATOM 553 C CA . ALA A 1 81 ? 3.530 -3.514 -20.169 1.00 45.66 81 ALA A CA 1
ATOM 554 C C . ALA A 1 81 ? 3.534 -1.970 -20.102 1.00 45.66 81 ALA A C 1
ATOM 556 O O . ALA A 1 81 ? 2.550 -1.297 -20.414 1.00 45.66 81 ALA A O 1
ATOM 557 N N . LEU A 1 82 ? 4.657 -1.380 -19.687 1.00 44.69 82 LEU A N 1
ATOM 558 C CA . LEU A 1 82 ? 4.749 0.006 -19.231 1.00 44.69 82 LEU A CA 1
ATOM 559 C C . LEU A 1 82 ? 5.100 1.035 -20.328 1.00 44.69 82 LEU A C 1
ATOM 561 O O . LEU A 1 82 ? 5.577 2.119 -20.012 1.00 44.69 82 LEU A O 1
ATOM 565 N N . SER A 1 83 ? 4.853 0.723 -21.606 1.00 46.75 83 SER A N 1
ATOM 566 C CA . SER A 1 83 ? 5.037 1.657 -22.739 1.00 46.75 83 SER A CA 1
ATOM 567 C C . SER A 1 83 ? 3.766 2.458 -23.092 1.00 46.75 83 SER A C 1
ATOM 569 O O . SER A 1 83 ? 3.762 3.218 -24.054 1.00 46.75 83 SER A O 1
ATOM 571 N N . GLY A 1 84 ? 2.679 2.318 -22.326 1.00 44.62 84 GLY A N 1
ATOM 572 C CA . GLY A 1 84 ? 1.427 3.058 -22.561 1.00 44.62 84 GLY A CA 1
ATOM 573 C C . GLY A 1 84 ? 0.232 2.577 -21.731 1.00 44.62 84 GLY A C 1
ATOM 574 O O . GLY A 1 84 ? -0.691 3.346 -21.494 1.00 44.62 84 GLY A O 1
ATOM 575 N N . ALA A 1 85 ? 0.283 1.346 -21.200 1.00 47.03 85 ALA A N 1
ATOM 576 C CA . ALA A 1 85 ? -0.784 0.730 -20.399 1.00 47.03 85 ALA A CA 1
ATOM 577 C C . ALA A 1 85 ? -0.550 0.791 -18.874 1.00 47.03 85 ALA A C 1
ATOM 579 O O . ALA A 1 85 ? -1.240 0.123 -18.109 1.00 47.03 85 ALA A O 1
ATOM 580 N N . ALA A 1 86 ? 0.408 1.603 -18.412 1.00 50.03 86 ALA A N 1
ATOM 581 C CA . ALA A 1 86 ? 0.852 1.648 -17.014 1.00 50.03 86 ALA A CA 1
ATOM 582 C C . ALA A 1 86 ? -0.267 1.937 -15.994 1.00 50.03 86 ALA A C 1
ATOM 584 O O . ALA A 1 86 ? -0.154 1.538 -14.836 1.00 50.03 86 ALA A O 1
ATOM 585 N N . GLY A 1 87 ? -1.325 2.641 -16.415 1.00 50.19 87 GLY A N 1
ATOM 586 C CA . GLY A 1 87 ? -2.494 2.929 -15.582 1.00 50.19 87 GLY A CA 1
ATOM 587 C C . GLY A 1 87 ? -3.441 1.739 -15.450 1.00 50.19 87 GLY A C 1
ATOM 588 O O . GLY A 1 87 ? -3.926 1.487 -14.354 1.00 50.19 87 GLY A O 1
ATOM 589 N N . ALA A 1 88 ? -3.637 0.980 -16.533 1.00 57.66 88 ALA A N 1
ATOM 590 C CA . ALA A 1 88 ? -4.435 -0.236 -16.505 1.00 57.66 88 ALA A CA 1
ATOM 591 C C . ALA A 1 88 ? -3.739 -1.255 -15.597 1.00 57.66 88 ALA A C 1
ATOM 593 O O . ALA A 1 88 ? -4.252 -1.552 -14.525 1.00 57.66 88 ALA A O 1
ATOM 594 N N . THR A 1 89 ? -2.512 -1.681 -15.908 1.00 72.31 89 THR A N 1
ATOM 595 C CA . THR A 1 89 ? -1.890 -2.811 -15.192 1.00 72.31 89 THR A CA 1
ATOM 596 C C . THR A 1 89 ? -1.672 -2.555 -13.702 1.00 72.31 89 THR A C 1
ATOM 598 O O . THR A 1 89 ? -1.805 -3.470 -12.890 1.00 72.31 89 THR A O 1
ATOM 601 N N . THR A 1 90 ? -1.401 -1.302 -13.324 1.00 79.81 90 THR A N 1
ATOM 602 C CA . THR A 1 90 ? -1.347 -0.878 -11.918 1.00 79.81 90 THR A CA 1
ATOM 603 C C . THR A 1 90 ? -2.723 -0.963 -11.250 1.00 79.81 90 THR A C 1
ATOM 605 O O . THR A 1 90 ? -2.844 -1.516 -10.157 1.00 79.81 90 THR A O 1
ATOM 608 N N . ALA A 1 91 ? -3.765 -0.456 -11.910 1.00 84.12 91 ALA A N 1
ATOM 609 C CA . ALA A 1 91 ? -5.134 -0.515 -11.414 1.00 84.12 91 ALA A CA 1
ATOM 610 C C . ALA A 1 91 ? -5.678 -1.946 -11.366 1.00 84.12 91 ALA A C 1
ATOM 612 O O . ALA A 1 91 ? -6.376 -2.296 -10.423 1.00 84.12 91 ALA A O 1
ATOM 613 N N . GLU A 1 92 ? -5.367 -2.795 -12.351 1.00 84.75 92 GLU A N 1
ATOM 614 C CA . GLU A 1 92 ? -5.664 -4.230 -12.314 1.00 84.75 92 GLU A CA 1
ATOM 615 C C . GLU A 1 92 ? -4.964 -4.917 -11.144 1.00 84.75 92 GLU A C 1
ATOM 617 O O . GLU A 1 92 ? -5.616 -5.670 -10.427 1.00 84.75 92 GLU A O 1
ATOM 622 N N . PHE A 1 93 ? -3.680 -4.635 -10.907 1.00 86.75 93 PHE A N 1
ATOM 623 C CA . PHE A 1 93 ? -2.963 -5.202 -9.767 1.00 86.75 93 PHE A CA 1
ATOM 624 C C . PHE A 1 93 ? -3.611 -4.794 -8.439 1.00 86.75 93 PHE A C 1
ATOM 626 O O . PHE A 1 93 ? -3.918 -5.648 -7.610 1.00 86.75 93 PHE A O 1
ATOM 633 N N . ILE A 1 94 ? -3.883 -3.501 -8.246 1.00 88.50 94 ILE A N 1
ATOM 634 C CA . ILE A 1 94 ? -4.515 -2.998 -7.019 1.00 88.50 94 ILE A CA 1
ATOM 635 C C . ILE A 1 94 ? -5.930 -3.569 -6.861 1.00 88.50 94 ILE A C 1
ATOM 637 O O . ILE A 1 94 ? -6.290 -3.995 -5.766 1.00 88.50 94 ILE A O 1
ATOM 641 N N . ALA A 1 95 ? -6.708 -3.659 -7.944 1.00 89.19 95 ALA A N 1
ATOM 642 C CA . ALA A 1 95 ? -8.028 -4.284 -7.923 1.00 89.19 95 ALA A CA 1
ATOM 643 C C . ALA A 1 95 ? -7.958 -5.761 -7.508 1.00 89.19 95 ALA A C 1
ATOM 645 O O . ALA A 1 95 ? -8.758 -6.193 -6.688 1.00 89.19 95 ALA A O 1
ATOM 646 N N . GLN A 1 96 ? -6.984 -6.525 -8.012 1.00 87.25 96 GLN A N 1
ATOM 647 C CA . GLN A 1 96 ? -6.792 -7.926 -7.620 1.00 87.25 96 GLN A CA 1
ATOM 648 C C . GLN A 1 96 ? -6.405 -8.078 -6.145 1.00 87.25 96 GLN A C 1
ATOM 650 O O . GLN A 1 96 ? -6.827 -9.040 -5.509 1.00 87.25 96 GLN A O 1
ATOM 655 N N . GLN A 1 97 ? -5.608 -7.151 -5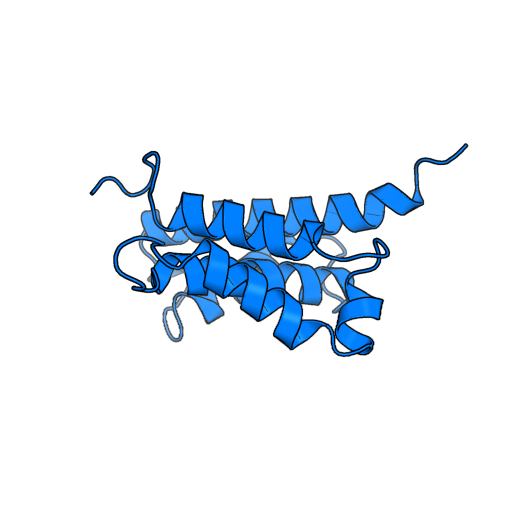.606 1.00 88.38 97 GLN A N 1
ATOM 656 C CA . GLN A 1 97 ? -5.205 -7.176 -4.198 1.00 88.38 97 GLN A CA 1
ATOM 657 C C . GLN A 1 97 ? -6.353 -6.786 -3.260 1.00 88.38 97 GLN A C 1
ATOM 659 O O . GLN A 1 97 ? -6.532 -7.410 -2.219 1.00 88.38 97 GLN A O 1
ATOM 664 N N . MET A 1 98 ? -7.127 -5.759 -3.615 1.00 89.19 98 MET A N 1
ATOM 665 C CA . MET A 1 98 ? -8.184 -5.225 -2.750 1.00 89.19 98 MET A CA 1
ATOM 666 C C . MET A 1 98 ? -9.522 -5.951 -2.902 1.00 89.19 98 MET A C 1
ATOM 668 O O . MET A 1 98 ? -10.273 -6.065 -1.938 1.00 89.19 98 MET A O 1
ATOM 672 N N . TYR A 1 99 ? -9.824 -6.432 -4.107 1.00 89.06 99 TYR A N 1
ATOM 673 C CA . TYR A 1 99 ? -11.120 -6.994 -4.488 1.00 89.06 99 TYR A CA 1
ATOM 674 C C . TYR A 1 99 ? -10.938 -8.310 -5.263 1.00 89.06 99 TYR A C 1
ATOM 676 O O . TYR A 1 99 ? -11.331 -8.416 -6.432 1.00 89.06 99 TYR A O 1
ATOM 684 N N . PRO A 1 100 ? -10.316 -9.332 -4.646 1.00 84.88 100 PRO A N 1
ATOM 685 C CA . PRO A 1 100 ? -10.042 -10.593 -5.320 1.00 84.88 100 PRO A CA 1
ATOM 686 C C . PRO A 1 100 ? -11.342 -11.257 -5.794 1.00 84.88 100 PRO A C 1
ATOM 688 O O . PRO A 1 100 ? -12.300 -11.401 -5.038 1.00 84.88 100 PRO A O 1
ATOM 691 N N . GLY A 1 101 ? -11.369 -11.674 -7.062 1.00 83.88 101 GLY A N 1
ATOM 692 C CA . GLY A 1 101 ? -12.512 -12.373 -7.661 1.00 83.88 101 GLY A CA 1
ATOM 693 C C . GLY A 1 101 ? -13.659 -11.478 -8.143 1.00 83.88 101 GLY A C 1
ATOM 694 O O . GLY A 1 101 ? -14.600 -11.998 -8.741 1.00 83.88 101 GLY A O 1
ATOM 695 N N . ILE A 1 102 ? -13.580 -10.156 -7.954 1.00 86.94 102 ILE A N 1
ATOM 696 C CA . ILE A 1 102 ? -14.567 -9.204 -8.481 1.00 86.94 102 ILE A CA 1
ATOM 697 C C . ILE A 1 102 ? -14.108 -8.719 -9.861 1.00 86.94 102 ILE A C 1
ATOM 699 O O . ILE A 1 102 ? -12.970 -8.272 -10.031 1.00 86.94 102 ILE A O 1
ATOM 703 N N . LYS A 1 103 ? -14.976 -8.818 -10.876 1.00 83.44 103 LYS A N 1
ATOM 704 C CA . LYS A 1 103 ? -14.673 -8.272 -12.209 1.00 83.44 103 LYS A CA 1
ATOM 705 C C . LYS A 1 103 ? -14.717 -6.749 -12.157 1.00 83.44 103 LYS A C 1
ATOM 707 O O . LYS A 1 103 ? -15.477 -6.171 -11.393 1.00 83.44 103 LYS A O 1
ATOM 712 N N . ARG A 1 104 ? -13.950 -6.084 -13.025 1.00 76.62 104 ARG A N 1
ATOM 713 C CA . ARG A 1 104 ? -13.888 -4.610 -13.057 1.00 76.62 104 ARG A CA 1
ATOM 714 C C . ARG A 1 104 ? -15.251 -3.949 -13.264 1.00 76.62 104 ARG A C 1
ATOM 716 O O . ARG A 1 104 ? -15.495 -2.891 -12.691 1.00 76.62 104 ARG A O 1
ATOM 723 N N . ASP A 1 105 ? -16.114 -4.578 -14.055 1.00 83.81 105 ASP A N 1
ATOM 724 C CA . ASP A 1 105 ? -17.459 -4.075 -14.347 1.00 83.81 105 ASP A CA 1
ATOM 725 C C . ASP A 1 105 ? -18.405 -4.211 -13.145 1.00 83.81 105 ASP A C 1
ATOM 727 O O . ASP A 1 105 ? -19.318 -3.405 -12.996 1.00 83.81 105 ASP A O 1
ATOM 731 N N . ASP A 1 10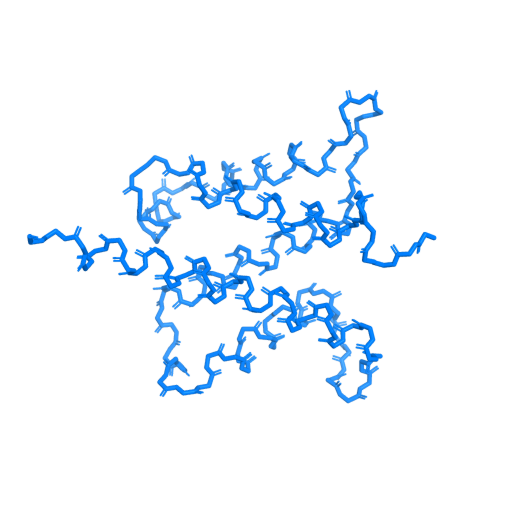6 ? -18.122 -5.168 -12.255 1.00 90.25 106 ASP A N 1
ATOM 732 C CA . ASP A 1 106 ? -18.889 -5.439 -11.035 1.00 90.25 106 ASP A CA 1
ATOM 733 C C . ASP A 1 106 ? -18.403 -4.599 -9.837 1.00 90.25 106 ASP A C 1
ATOM 735 O O . ASP A 1 106 ? -18.985 -4.655 -8.753 1.00 90.25 106 ASP A O 1
ATOM 739 N N . LEU A 1 107 ? -17.333 -3.813 -10.008 1.00 88.69 107 LEU A N 1
ATOM 740 C CA . LEU A 1 107 ? -16.881 -2.871 -8.989 1.00 88.69 107 LEU A CA 1
ATOM 741 C C . LEU A 1 107 ? -17.850 -1.691 -8.895 1.00 88.69 107 LEU A C 1
ATOM 743 O O . LEU A 1 107 ? -18.227 -1.082 -9.899 1.00 88.69 107 LEU A O 1
ATOM 747 N N . SER A 1 108 ? -18.176 -1.305 -7.667 1.00 90.94 108 SER A N 1
ATOM 748 C CA . SER A 1 108 ? -18.855 -0.040 -7.396 1.00 90.94 108 SER A CA 1
ATOM 749 C C . SER A 1 108 ? -17.989 1.156 -7.806 1.00 90.94 108 SER A C 1
ATOM 751 O O . SER A 1 108 ? -16.758 1.080 -7.869 1.00 90.94 108 SER A O 1
ATOM 753 N N . GLU A 1 109 ? -18.633 2.297 -8.045 1.00 89.75 109 GLU A N 1
ATOM 754 C CA . GLU A 1 109 ? -17.932 3.533 -8.411 1.00 89.75 109 GLU A CA 1
ATOM 755 C C . GLU A 1 109 ? -16.946 3.990 -7.330 1.00 89.75 109 GLU A C 1
ATOM 757 O O . GLU A 1 109 ? -15.856 4.456 -7.649 1.00 89.75 109 GLU A O 1
ATOM 762 N N . GLU A 1 110 ? -17.266 3.770 -6.055 1.00 86.62 110 GLU A N 1
ATOM 763 C CA . GLU A 1 110 ? -16.356 4.049 -4.940 1.00 86.62 110 GLU A CA 1
ATOM 764 C C . GLU A 1 110 ? -15.098 3.168 -4.994 1.00 86.62 110 GLU A C 1
ATOM 766 O O . GLU A 1 110 ? -13.975 3.663 -4.887 1.00 86.62 110 GLU A O 1
ATOM 771 N N . GLN A 1 111 ? -15.252 1.864 -5.246 1.00 89.19 111 GLN A N 1
ATOM 772 C CA . GLN A 1 111 ? -14.114 0.951 -5.393 1.00 89.19 111 GLN A CA 1
ATOM 773 C C . GLN A 1 111 ? -13.232 1.349 -6.585 1.00 89.19 111 GLN A C 1
ATOM 775 O O . GLN A 1 111 ? -12.005 1.355 -6.470 1.00 89.19 111 GLN A O 1
ATOM 780 N N . LYS A 1 112 ? -13.836 1.746 -7.714 1.00 89.50 112 LYS A N 1
ATOM 781 C CA . LYS A 1 112 ? -13.104 2.253 -8.888 1.00 89.50 112 LYS A CA 1
ATOM 782 C C . LYS A 1 112 ? -12.354 3.551 -8.578 1.00 89.50 112 LYS A C 1
ATOM 784 O O . LYS A 1 112 ? -11.202 3.695 -8.992 1.00 89.50 112 LYS A O 1
ATOM 789 N N . GLN A 1 113 ? -12.964 4.474 -7.833 1.00 89.75 113 GLN A N 1
ATOM 790 C CA . GLN A 1 113 ? -12.317 5.714 -7.391 1.00 89.75 113 GLN A CA 1
ATOM 791 C C . GLN A 1 113 ? -11.130 5.430 -6.465 1.00 89.75 113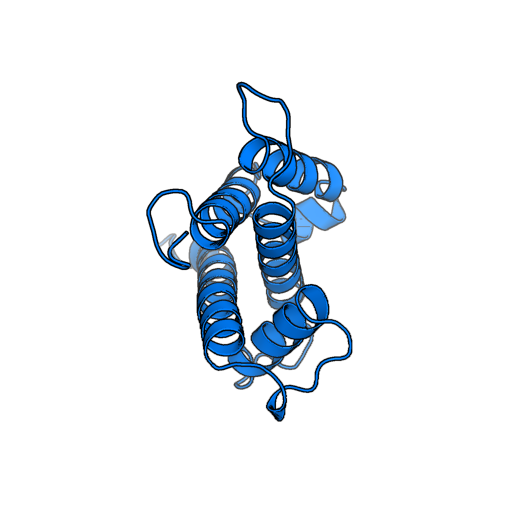 GLN A C 1
ATOM 793 O O . GLN A 1 113 ? -10.051 5.988 -6.677 1.00 89.75 113 GLN A O 1
ATOM 798 N N . ASN A 1 114 ? -11.280 4.501 -5.517 1.00 89.12 114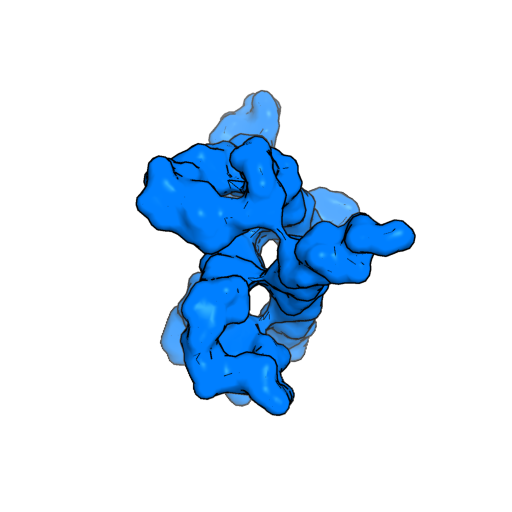 ASN A N 1
ATOM 799 C CA . ASN A 1 114 ? -10.189 4.063 -4.643 1.00 89.12 114 ASN A CA 1
ATOM 800 C C . ASN A 1 114 ? -9.035 3.457 -5.448 1.00 89.12 114 ASN A C 1
ATOM 802 O O . ASN A 1 114 ? -7.887 3.872 -5.288 1.00 89.12 114 ASN A O 1
ATOM 806 N N . ILE A 1 115 ? -9.332 2.538 -6.372 1.00 90.25 115 ILE A N 1
ATOM 807 C CA . ILE A 1 115 ? -8.322 1.948 -7.262 1.00 90.25 115 ILE A CA 1
ATOM 808 C C . ILE A 1 115 ? -7.610 3.039 -8.068 1.00 90.25 115 ILE A C 1
ATOM 810 O O . ILE A 1 115 ? -6.383 3.024 -8.155 1.00 90.25 115 ILE A O 1
ATOM 814 N N . SER A 1 116 ? -8.345 3.996 -8.638 1.00 89.88 116 SER A N 1
ATOM 815 C CA . SER A 1 116 ? -7.778 5.095 -9.432 1.00 89.88 116 SER A CA 1
ATOM 816 C C . SER A 1 116 ? -6.837 5.982 -8.608 1.00 89.88 116 SER A C 1
ATOM 818 O O . SER A 1 116 ? -5.712 6.275 -9.033 1.00 89.88 116 SER A O 1
ATOM 820 N N . ALA A 1 117 ? -7.249 6.351 -7.393 1.00 91.00 117 ALA A N 1
ATOM 821 C CA . ALA A 1 117 ? -6.445 7.156 -6.479 1.00 91.00 117 ALA A CA 1
ATOM 822 C C . ALA A 1 117 ? -5.149 6.433 -6.074 1.00 91.00 117 ALA A C 1
ATOM 824 O O . ALA A 1 117 ? -4.055 6.989 -6.198 1.00 91.00 117 ALA A O 1
ATOM 825 N N . LEU A 1 118 ? -5.253 5.166 -5.665 1.00 91.00 118 LEU A N 1
ATOM 826 C CA . LEU A 1 118 ? -4.104 4.349 -5.267 1.00 91.00 118 LEU A CA 1
ATOM 82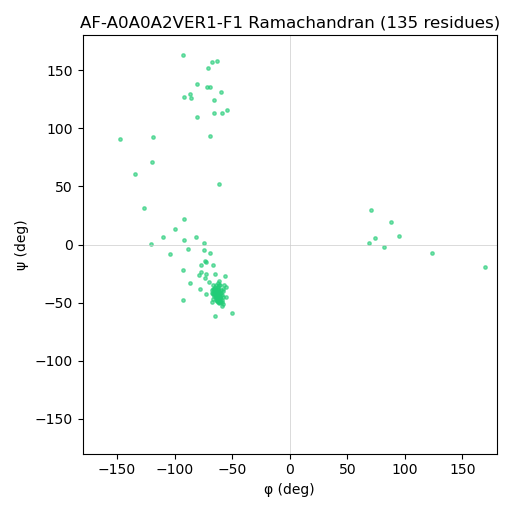7 C C . LEU A 1 118 ? -3.170 4.055 -6.452 1.00 91.00 118 LEU A C 1
ATOM 829 O O . LEU A 1 118 ? -1.949 4.062 -6.295 1.00 91.00 118 LEU A O 1
ATOM 833 N N . SER A 1 119 ? -3.719 3.875 -7.655 1.00 89.44 119 SER A N 1
ATOM 834 C CA . SER A 1 119 ? -2.930 3.682 -8.880 1.00 89.44 119 SER A CA 1
ATOM 835 C C . SER A 1 119 ? -2.147 4.931 -9.253 1.00 89.44 119 SER A C 1
ATOM 837 O O . SER A 1 119 ? -0.974 4.849 -9.619 1.00 89.44 119 SER A O 1
ATOM 839 N N . THR A 1 120 ? -2.776 6.098 -9.121 1.00 90.31 120 THR A N 1
ATOM 840 C CA . THR 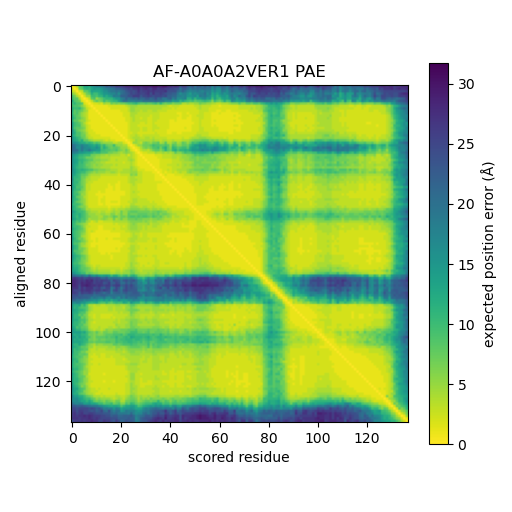A 1 120 ? -2.122 7.392 -9.333 1.00 90.31 120 THR A CA 1
ATOM 841 C C . THR A 1 120 ? -0.993 7.593 -8.326 1.00 90.31 120 THR A C 1
ATOM 843 O O . THR A 1 120 ? 0.111 7.980 -8.715 1.00 90.31 120 THR A O 1
ATOM 846 N N . LEU A 1 121 ? -1.222 7.250 -7.053 1.00 90.44 121 LEU A N 1
ATOM 847 C CA . LEU A 1 121 ? -0.181 7.272 -6.029 1.00 90.44 121 LEU A CA 1
ATOM 848 C C . LEU A 1 121 ? 0.988 6.349 -6.393 1.00 90.44 121 LEU A C 1
ATOM 850 O O . LEU A 1 121 ? 2.130 6.805 -6.433 1.00 90.44 121 LEU A O 1
ATOM 854 N N . ALA A 1 122 ? 0.723 5.075 -6.693 1.00 88.81 122 ALA A N 1
ATOM 855 C CA . ALA A 1 122 ? 1.761 4.115 -7.066 1.00 88.81 122 ALA A CA 1
ATOM 856 C C . ALA A 1 122 ? 2.550 4.595 -8.294 1.00 88.81 122 ALA A C 1
ATOM 858 O O . ALA A 1 122 ? 3.781 4.508 -8.348 1.00 88.81 122 ALA A O 1
ATOM 859 N N . ALA A 1 123 ? 1.854 5.180 -9.272 1.00 86.75 123 ALA A N 1
ATOM 860 C CA . ALA A 1 123 ? 2.488 5.736 -10.448 1.00 86.75 123 ALA A CA 1
ATOM 861 C C . ALA A 1 123 ? 3.412 6.918 -10.119 1.00 86.75 123 ALA A C 1
ATOM 863 O O . ALA A 1 123 ? 4.516 6.964 -10.672 1.00 86.75 123 ALA A O 1
ATOM 864 N N . GLY A 1 124 ? 2.977 7.818 -9.232 1.00 86.81 124 GLY A N 1
ATOM 865 C CA . GLY A 1 124 ? 3.746 8.963 -8.748 1.00 86.81 124 GLY A CA 1
ATOM 866 C C . GLY A 1 124 ? 4.964 8.554 -7.919 1.00 86.81 124 GLY A C 1
ATOM 867 O O . GLY A 1 124 ? 6.060 9.051 -8.172 1.00 86.81 124 GLY A O 1
ATOM 868 N N . LEU A 1 125 ? 4.811 7.591 -7.004 1.00 87.38 125 LEU A N 1
ATOM 869 C CA . LEU A 1 125 ? 5.911 7.043 -6.202 1.00 87.38 125 LEU A CA 1
ATOM 870 C C . LEU A 1 125 ? 6.978 6.390 -7.094 1.00 87.38 125 LEU A C 1
ATOM 872 O O . LEU A 1 125 ? 8.154 6.740 -7.005 1.00 87.38 125 LEU A O 1
ATOM 876 N N . ALA A 1 126 ? 6.576 5.520 -8.026 1.00 83.50 126 ALA A N 1
ATOM 877 C CA . ALA A 1 126 ? 7.500 4.906 -8.983 1.00 83.50 126 ALA A CA 1
ATOM 878 C C . ALA A 1 126 ? 8.182 5.945 -9.897 1.00 83.50 126 ALA A C 1
ATOM 880 O O . ALA A 1 126 ? 9.371 5.83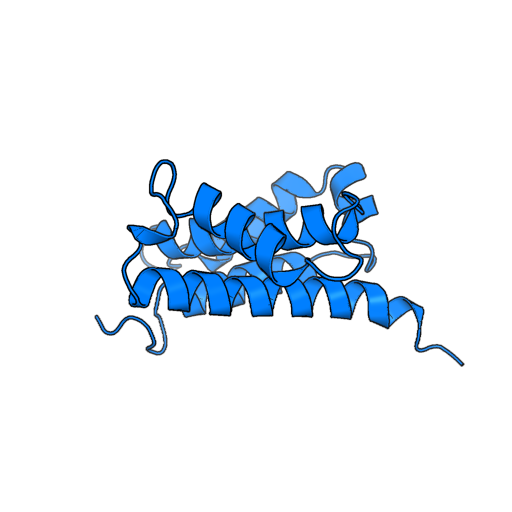7 -10.194 1.00 83.50 126 ALA A O 1
ATOM 881 N N . GLY A 1 127 ? 7.441 6.974 -10.327 1.00 79.25 127 GLY A N 1
ATOM 882 C CA . GLY A 1 127 ? 7.974 8.077 -11.130 1.00 79.25 127 GLY A CA 1
ATOM 883 C C . GLY A 1 127 ? 8.987 8.940 -10.371 1.00 79.25 127 GLY A C 1
ATOM 884 O O . GLY A 1 127 ? 10.004 9.325 -10.943 1.00 79.25 127 GLY A O 1
ATOM 885 N N . GLY A 1 128 ? 8.757 9.200 -9.080 1.00 78.19 128 GLY A N 1
ATOM 886 C CA . GLY A 1 128 ? 9.690 9.920 -8.207 1.00 78.19 128 GLY A CA 1
ATOM 887 C C . GLY A 1 128 ? 11.006 9.168 -7.988 1.00 78.19 128 GLY A C 1
ATOM 888 O O . GLY A 1 128 ? 12.083 9.771 -8.035 1.00 78.19 128 GLY A O 1
ATOM 889 N N . LEU A 1 129 ? 10.934 7.841 -7.842 1.00 72.00 129 LEU A N 1
ATOM 890 C CA . LEU A 1 129 ? 12.113 6.971 -7.765 1.00 72.00 129 LEU A CA 1
ATOM 891 C C . LEU A 1 129 ? 12.914 6.990 -9.081 1.00 72.00 129 LEU A C 1
ATOM 893 O O . LEU A 1 129 ? 14.130 7.166 -9.058 1.00 72.00 129 LEU A O 1
ATOM 897 N N . ALA A 1 130 ? 12.242 6.920 -10.236 1.00 64.00 130 ALA A N 1
ATOM 898 C CA . ALA A 1 130 ? 12.895 7.004 -11.548 1.00 64.00 130 ALA A CA 1
ATOM 899 C C . ALA A 1 130 ? 13.447 8.412 -11.875 1.00 64.00 130 ALA A C 1
ATOM 901 O O . ALA A 1 130 ? 14.466 8.550 -12.553 1.00 64.00 130 ALA A O 1
ATOM 902 N N . GLY A 1 131 ? 12.787 9.472 -11.396 1.00 55.31 131 GLY A N 1
ATOM 903 C CA . GLY A 1 131 ? 13.160 10.870 -11.638 1.00 55.31 131 GLY A CA 1
ATOM 904 C C . GLY A 1 131 ? 14.351 11.363 -10.810 1.00 55.31 131 GLY A C 1
ATOM 905 O O . GLY A 1 131 ? 15.060 12.271 -11.247 1.00 55.31 131 GLY A O 1
ATOM 906 N N . THR A 1 132 ? 14.632 10.744 -9.658 1.00 53.59 132 THR A N 1
ATOM 907 C CA . THR A 1 132 ? 15.798 11.080 -8.813 1.00 53.59 132 THR A CA 1
ATOM 908 C C . THR A 1 132 ? 17.130 10.774 -9.515 1.00 53.59 132 THR A C 1
ATOM 910 O O . THR A 1 132 ? 18.123 11.460 -9.284 1.00 53.59 132 THR A O 1
ATOM 913 N N . ALA A 1 133 ? 17.144 9.837 -10.468 1.00 45.38 133 ALA A N 1
ATOM 914 C CA . ALA A 1 133 ? 18.309 9.563 -11.309 1.00 45.38 133 ALA A CA 1
ATOM 915 C C . ALA A 1 133 ? 18.584 10.650 -12.373 1.00 45.38 133 ALA A C 1
ATOM 917 O O . ALA A 1 133 ? 19.673 10.681 -12.938 1.00 45.38 133 ALA A O 1
ATOM 918 N N . ARG A 1 134 ? 17.623 11.545 -12.663 1.00 47.44 134 ARG A N 1
ATOM 919 C CA . ARG A 1 134 ? 17.693 12.502 -13.788 1.00 47.44 134 ARG A CA 1
ATOM 920 C C . ARG A 1 134 ? 17.877 13.970 -13.373 1.00 47.44 134 ARG A C 1
ATOM 922 O O . ARG A 1 134 ? 17.847 14.847 -14.230 1.00 47.44 134 ARG A O 1
ATOM 929 N N . ARG A 1 135 ? 18.081 14.253 -12.081 1.00 49.56 135 ARG A N 1
ATOM 930 C CA . ARG A 1 135 ? 18.431 15.589 -11.559 1.00 49.56 135 ARG A CA 1
ATOM 931 C C . ARG A 1 135 ? 19.774 15.567 -10.832 1.00 49.56 135 ARG A C 1
ATOM 933 O O . ARG A 1 135 ? 19.826 15.681 -9.614 1.00 49.56 135 ARG A O 1
ATOM 940 N N . ARG A 1 136 ? 20.852 15.422 -11.599 1.00 47.31 136 ARG A N 1
ATOM 941 C CA . ARG A 1 136 ? 22.179 15.959 -11.267 1.00 47.31 136 ARG A CA 1
ATOM 942 C C . ARG A 1 136 ? 22.881 16.324 -12.569 1.00 47.31 136 ARG A C 1
ATOM 944 O O . ARG A 1 136 ? 23.528 15.472 -13.165 1.00 47.31 136 ARG A O 1
ATOM 951 N N . TRP A 1 137 ? 22.698 17.565 -12.993 1.00 52.69 137 TRP A N 1
ATOM 952 C CA . TRP A 1 137 ? 23.666 18.320 -13.779 1.00 52.69 137 TRP A CA 1
ATOM 953 C C . TRP A 1 137 ? 23.657 19.728 -13.203 1.00 52.69 137 TRP A C 1
ATOM 955 O O . TRP A 1 137 ? 22.532 20.236 -12.979 1.00 52.69 137 TRP A O 1
#

Organism: NCBI:txid1245745

InterPro domains:
  IPR006914 VENN motif-containing domain [PF04829] (105-131)